Protein AF-A0A0F9CT22-F1 (afdb_monomer_lite)

Sequence (68 aa):
MAGIDVHVIVEDIATKLVTYESIELHRSDTLTGAYSLVETETLVADTFYYTINNSGGDLNKWYKYRFH

Organism: NCBI:txid412755

Structure (mmCIF, N/CA/C/O backbone):
data_AF-A0A0F9CT22-F1
#
_entry.id   AF-A0A0F9CT22-F1
#
loop_
_atom_site.group_PDB
_atom_site.id
_atom_site.type_symbol
_atom_site.label_atom_id
_atom_site.label_alt_id
_atom_site.label_comp_id
_atom_site.label_asym_id
_atom_site.label_entity_id
_atom_site.label_seq_id
_atom_site.pdbx_PDB_ins_code
_atom_site.Cartn_x
_atom_site.Cartn_y
_atom_site.Cartn_z
_atom_site.occupancy
_atom_site.B_iso_or_equiv
_atom_site.auth_seq_id
_atom_site.auth_comp_id
_atom_site.auth_asym_id
_atom_site.auth_atom_id
_atom_site.pdbx_PDB_model_num
ATOM 1 N N . MET A 1 1 ? 8.303 -18.602 -4.293 1.00 53.94 1 MET A N 1
ATOM 2 C CA . MET A 1 1 ? 7.123 -17.928 -4.873 1.00 53.94 1 MET A CA 1
ATOM 3 C C . MET A 1 1 ? 7.645 -16.972 -5.929 1.00 53.94 1 MET A C 1
ATOM 5 O O . MET A 1 1 ? 8.690 -16.383 -5.692 1.00 53.94 1 MET A O 1
ATOM 9 N N . ALA A 1 2 ? 7.030 -16.916 -7.111 1.00 76.50 2 ALA A N 1
ATOM 10 C CA . ALA A 1 2 ? 7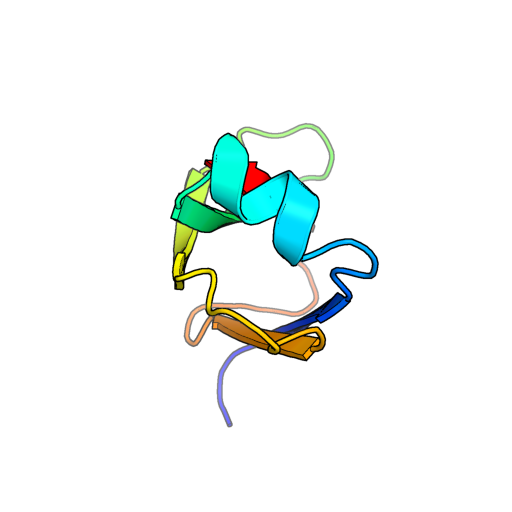.389 -15.899 -8.101 1.00 76.50 2 ALA A CA 1
ATOM 11 C C . ALA A 1 2 ? 6.761 -14.566 -7.667 1.00 76.50 2 ALA A C 1
ATOM 13 O O . ALA A 1 2 ? 5.621 -14.577 -7.202 1.00 76.50 2 ALA A O 1
ATOM 14 N N . GLY A 1 3 ? 7.501 -13.463 -7.771 1.00 87.69 3 GLY A N 1
ATOM 15 C CA . GLY A 1 3 ? 7.034 -12.139 -7.358 1.00 87.69 3 GLY A CA 1
ATOM 16 C C . GLY A 1 3 ? 7.789 -11.550 -6.168 1.00 87.69 3 GLY A C 1
ATOM 17 O O . GLY A 1 3 ? 8.854 -12.035 -5.775 1.00 87.69 3 GLY A O 1
ATOM 18 N N . ILE A 1 4 ? 7.209 -10.495 -5.599 1.00 93.69 4 ILE A N 1
ATOM 19 C CA . ILE A 1 4 ? 7.699 -9.808 -4.399 1.00 93.69 4 ILE A CA 1
ATOM 20 C C . ILE A 1 4 ? 6.544 -9.543 -3.432 1.00 93.69 4 ILE A C 1
ATOM 22 O O . ILE A 1 4 ? 5.418 -9.291 -3.862 1.00 93.69 4 ILE A O 1
ATOM 26 N N . ASP A 1 5 ? 6.848 -9.555 -2.137 1.00 94.88 5 ASP A N 1
ATOM 27 C CA . ASP A 1 5 ? 5.919 -9.168 -1.079 1.00 94.88 5 ASP A CA 1
ATOM 28 C C . ASP A 1 5 ? 6.302 -7.786 -0.543 1.00 94.88 5 ASP A C 1
ATOM 30 O O . ASP A 1 5 ? 7.452 -7.546 -0.163 1.00 94.88 5 ASP A O 1
ATOM 34 N N . VAL A 1 6 ? 5.338 -6.864 -0.524 1.00 94.56 6 VAL A N 1
ATOM 35 C CA . VAL A 1 6 ? 5.505 -5.536 0.073 1.00 94.56 6 VAL A CA 1
ATOM 36 C C . VAL A 1 6 ? 4.811 -5.513 1.421 1.00 94.56 6 VAL A C 1
ATOM 38 O O . VAL A 1 6 ? 3.590 -5.639 1.507 1.00 94.56 6 VAL A O 1
ATOM 41 N N . HIS A 1 7 ? 5.596 -5.314 2.475 1.00 96.12 7 HIS A N 1
ATOM 42 C CA . HIS A 1 7 ? 5.075 -5.161 3.826 1.00 96.12 7 HIS A CA 1
ATOM 43 C C . HIS A 1 7 ? 4.804 -3.686 4.127 1.00 96.12 7 HIS A C 1
ATOM 45 O O . HIS A 1 7 ? 5.707 -2.850 4.047 1.00 96.12 7 HIS A O 1
ATOM 51 N N . VAL A 1 8 ? 3.561 -3.376 4.492 1.00 95.88 8 VAL A N 1
ATOM 52 C CA . VAL A 1 8 ? 3.117 -2.035 4.889 1.00 95.88 8 VAL A CA 1
ATOM 53 C C . VAL A 1 8 ? 2.574 -2.1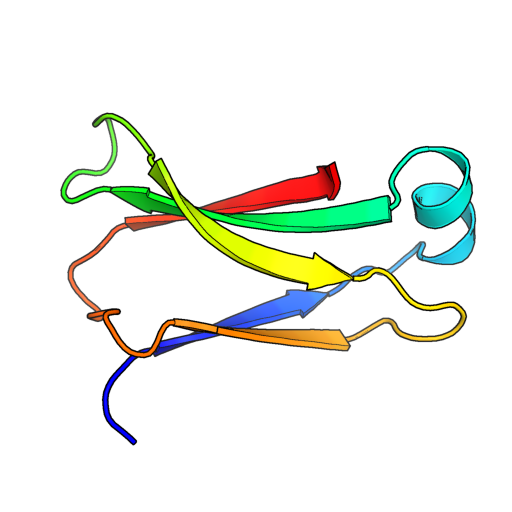02 6.311 1.00 95.88 8 VAL A C 1
ATOM 55 O O . VAL A 1 8 ? 1.724 -2.935 6.623 1.00 95.88 8 VAL A O 1
ATOM 58 N N . ILE A 1 9 ? 3.071 -1.221 7.179 1.00 96.25 9 ILE A N 1
ATOM 59 C CA . ILE A 1 9 ? 2.614 -1.097 8.565 1.00 96.25 9 ILE A CA 1
ATOM 60 C C . ILE A 1 9 ? 1.751 0.157 8.665 1.00 96.25 9 ILE A C 1
ATOM 62 O O . ILE A 1 9 ? 2.195 1.252 8.317 1.00 96.25 9 ILE A O 1
ATOM 66 N N . VAL A 1 10 ? 0.519 -0.007 9.134 1.00 94.69 10 VAL A N 1
ATOM 67 C CA . VAL A 1 10 ? -0.445 1.075 9.334 1.00 94.69 10 VAL A CA 1
ATOM 68 C C . VAL A 1 10 ? -0.685 1.220 10.829 1.00 94.69 10 VAL A C 1
ATOM 70 O O . VAL A 1 10 ? -1.496 0.503 11.400 1.00 94.69 10 VAL A O 1
ATOM 73 N N . GLU A 1 11 ? 0.037 2.137 11.470 1.00 90.88 11 GLU A N 1
ATOM 74 C CA . GLU A 1 11 ? -0.001 2.302 12.932 1.00 90.88 11 GLU A CA 1
ATOM 75 C C . GLU A 1 11 ? -1.334 2.879 13.442 1.00 90.88 11 GLU A C 1
ATOM 77 O O . GLU A 1 11 ? -1.778 2.537 14.534 1.00 90.88 11 GLU A O 1
ATOM 82 N N . ASP A 1 12 ? -2.002 3.715 12.641 1.00 92.38 12 ASP A N 1
ATOM 83 C CA . ASP A 1 12 ? -3.251 4.400 13.004 1.00 92.38 12 ASP A CA 1
ATOM 84 C C . ASP A 1 12 ? -4.415 3.962 12.102 1.00 92.38 12 ASP A C 1
ATOM 86 O O . ASP A 1 12 ? -4.982 4.742 11.331 1.00 92.38 12 ASP A O 1
ATOM 90 N N . ILE A 1 13 ? -4.734 2.666 12.141 1.00 93.81 13 ILE A N 1
ATOM 91 C CA . ILE A 1 13 ? -5.735 2.069 11.248 1.00 93.81 13 ILE A CA 1
ATOM 92 C C . ILE A 1 13 ? -7.133 2.669 11.439 1.00 93.81 13 ILE A C 1
ATOM 94 O O . ILE A 1 13 ? -7.827 2.931 10.457 1.00 93.81 13 ILE A O 1
ATOM 98 N N . ALA A 1 14 ? -7.522 2.952 12.685 1.00 94.19 14 ALA A N 1
ATOM 99 C CA . ALA A 1 14 ? -8.831 3.511 13.003 1.00 94.19 14 ALA A CA 1
ATOM 100 C C . ALA A 1 14 ? -9.033 4.874 12.330 1.00 94.19 14 ALA A C 1
ATOM 102 O O . ALA A 1 14 ? -10.070 5.099 11.713 1.00 94.19 14 ALA A O 1
ATOM 103 N N . THR A 1 15 ? -8.028 5.754 12.376 1.00 94.50 15 THR A N 1
ATOM 104 C CA . THR A 1 15 ? -8.104 7.063 11.713 1.00 94.50 15 THR A CA 1
ATOM 105 C C . THR A 1 15 ? -8.027 6.933 10.195 1.00 94.50 15 THR A C 1
ATOM 107 O O . THR A 1 15 ? -8.691 7.682 9.482 1.00 94.50 15 THR A O 1
ATOM 110 N N . LYS A 1 16 ? -7.246 5.982 9.663 1.00 92.38 16 LYS A N 1
ATOM 111 C CA . LYS A 1 16 ? -7.158 5.769 8.208 1.00 92.38 16 LYS A CA 1
ATOM 112 C C . LYS A 1 16 ? -8.476 5.298 7.606 1.00 92.38 16 LYS A C 1
ATOM 114 O O . LYS A 1 16 ? -8.852 5.829 6.566 1.00 92.38 16 LYS A O 1
ATOM 119 N N . LEU A 1 17 ? -9.195 4.406 8.285 1.00 93.88 17 LEU A N 1
ATOM 120 C CA . LEU A 1 17 ? -10.503 3.901 7.852 1.00 93.88 17 LEU A CA 1
ATOM 121 C C . LEU A 1 17 ? -11.605 4.972 7.799 1.00 93.88 17 LEU A C 1
ATOM 123 O O . LEU A 1 17 ? -12.637 4.748 7.177 1.00 93.88 17 LEU A O 1
ATOM 127 N N . VAL A 1 18 ? -11.406 6.140 8.424 1.00 95.38 18 VAL A N 1
ATOM 128 C CA . VAL A 1 18 ? -12.345 7.273 8.306 1.00 95.38 18 VAL A CA 1
ATOM 129 C C . VAL A 1 18 ? -12.274 7.921 6.920 1.00 95.38 18 VAL A C 1
ATOM 131 O O . VAL A 1 18 ? -13.250 8.521 6.473 1.00 95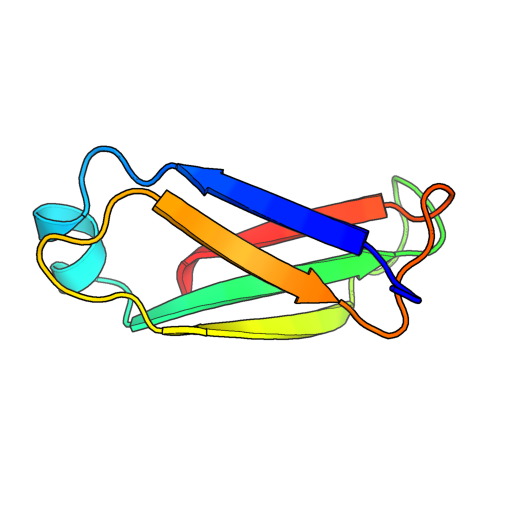.38 18 VAL A O 1
ATOM 134 N N . THR A 1 19 ? -11.126 7.816 6.247 1.00 96.00 19 THR A N 1
ATOM 135 C CA . THR A 1 19 ? -10.833 8.580 5.025 1.00 96.00 19 THR A CA 1
ATOM 136 C C . THR A 1 19 ? -10.546 7.696 3.815 1.00 96.00 19 THR A C 1
ATOM 138 O O . THR A 1 19 ? -10.785 8.135 2.696 1.00 96.00 19 THR A O 1
ATOM 141 N N . TYR A 1 20 ? -10.015 6.493 4.028 1.00 96.62 20 TYR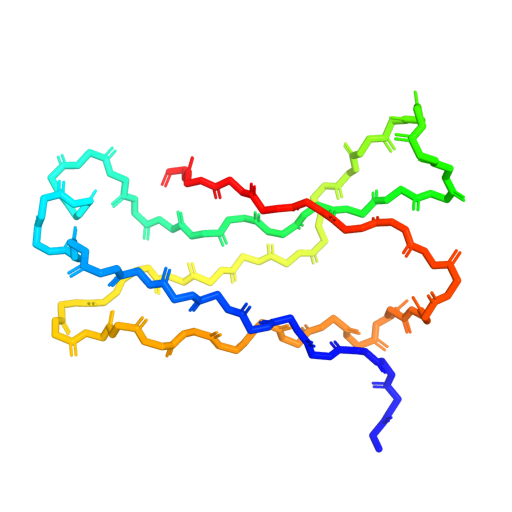 A N 1
ATOM 142 C CA . TYR A 1 20 ? -9.513 5.608 2.981 1.00 96.62 20 TYR A CA 1
ATOM 143 C C . TYR A 1 20 ? -10.078 4.201 3.158 1.00 96.62 20 TYR A C 1
ATOM 145 O O . TYR A 1 20 ? -10.266 3.732 4.282 1.00 96.62 20 TYR A O 1
ATOM 153 N N . GLU A 1 21 ? -10.285 3.510 2.046 1.00 96.50 21 GLU A N 1
ATOM 154 C CA . GLU A 1 21 ? -10.843 2.157 1.998 1.00 96.50 21 GLU A CA 1
ATOM 155 C C . GLU A 1 21 ? -9.763 1.108 1.706 1.00 96.50 21 GLU A C 1
ATOM 157 O O . GLU A 1 21 ? -9.925 -0.073 2.024 1.00 96.50 21 GLU A O 1
ATOM 162 N N . SER A 1 22 ? -8.642 1.515 1.103 1.00 96.50 22 SER A N 1
ATOM 163 C CA . SER A 1 22 ? -7.625 0.577 0.629 1.00 96.50 22 SER A CA 1
ATOM 164 C C . SER A 1 22 ? -6.203 1.140 0.604 1.00 96.50 22 SER A C 1
ATOM 166 O O . SER A 1 22 ? -5.956 2.343 0.720 1.00 96.50 22 SER A O 1
ATOM 168 N N . ILE A 1 23 ? -5.245 0.230 0.453 1.00 97.56 23 ILE A N 1
ATOM 169 C CA . ILE A 1 23 ? -3.854 0.498 0.119 1.00 97.56 23 ILE A CA 1
ATOM 170 C C . ILE A 1 23 ? -3.652 0.068 -1.327 1.00 97.56 23 ILE A C 1
ATOM 172 O O . ILE A 1 23 ? -3.824 -1.094 -1.681 1.00 97.56 23 ILE A O 1
ATOM 176 N N . GLU A 1 24 ? -3.236 0.999 -2.163 1.00 97.75 24 GLU A N 1
ATOM 177 C CA . GLU A 1 24 ? -2.857 0.724 -3.537 1.00 97.75 24 GLU A CA 1
ATOM 178 C C . GLU A 1 24 ? -1.343 0.599 -3.651 1.00 97.75 24 GLU A C 1
ATOM 180 O O . GLU A 1 24 ? -0.610 1.509 -3.254 1.00 97.75 24 GLU A O 1
ATOM 185 N N . LEU A 1 25 ? -0.873 -0.486 -4.261 1.00 97.50 25 LEU A N 1
ATOM 186 C CA . LEU A 1 25 ? 0.521 -0.682 -4.623 1.00 97.50 25 LEU A CA 1
ATOM 187 C C . LEU A 1 25 ? 0.734 -0.317 -6.090 1.00 97.50 25 LEU A C 1
ATOM 189 O O . LEU A 1 25 ? 0.122 -0.879 -6.995 1.00 97.50 25 LEU A O 1
ATOM 193 N N . HIS A 1 26 ? 1.665 0.594 -6.329 1.00 97.06 26 HIS A N 1
ATOM 194 C CA . HIS A 1 26 ? 2.059 1.052 -7.649 1.00 97.06 26 HIS A CA 1
ATOM 195 C C . HIS A 1 26 ? 3.499 0.659 -7.954 1.00 97.06 26 HIS A C 1
ATOM 197 O O . HIS A 1 26 ? 4.367 0.689 -7.078 1.00 97.06 26 HIS A O 1
ATOM 203 N N . ARG A 1 27 ? 3.776 0.359 -9.222 1.00 96.06 27 ARG A N 1
ATOM 204 C CA . ARG A 1 27 ? 5.084 -0.096 -9.698 1.00 96.06 27 ARG A CA 1
ATOM 205 C C . ARG A 1 27 ? 5.582 0.731 -10.878 1.00 96.06 27 ARG A C 1
ATOM 207 O O . ARG A 1 27 ? 4.790 1.154 -11.717 1.00 96.06 27 ARG A O 1
ATOM 214 N N . SER A 1 28 ? 6.898 0.907 -10.962 1.00 96.12 28 SER A N 1
ATOM 215 C CA . SER A 1 28 ? 7.602 1.532 -12.087 1.00 96.12 28 SER A CA 1
ATOM 216 C C . SER A 1 28 ? 8.900 0.783 -12.415 1.00 96.12 28 SER A C 1
ATOM 218 O O . SER A 1 28 ? 9.544 0.207 -11.535 1.00 96.12 28 SER A O 1
ATOM 220 N N . ASP A 1 29 ? 9.311 0.828 -13.682 1.00 94.88 29 ASP A N 1
ATOM 221 C CA . ASP A 1 29 ? 10.604 0.305 -14.141 1.00 94.88 29 ASP A CA 1
ATOM 222 C C . ASP A 1 29 ? 11.780 1.215 -13.755 1.00 94.88 29 ASP A C 1
ATOM 224 O O . ASP A 1 29 ? 12.925 0.770 -13.707 1.00 94.88 29 ASP A O 1
ATOM 228 N N . THR A 1 30 ? 11.512 2.488 -13.456 1.00 94.69 30 THR A N 1
ATOM 229 C CA . THR A 1 30 ? 12.524 3.481 -13.071 1.00 94.69 30 THR A CA 1
ATOM 230 C C . THR A 1 30 ? 12.068 4.301 -11.864 1.00 94.69 30 THR A C 1
ATOM 232 O O . THR A 1 30 ? 10.872 4.497 -11.643 1.00 94.69 30 THR A O 1
ATOM 235 N N . LEU A 1 31 ? 13.021 4.823 -11.086 1.00 91.94 31 LEU A N 1
ATOM 236 C CA . LEU A 1 31 ? 12.743 5.587 -9.861 1.00 91.94 31 LEU A CA 1
ATOM 237 C C . LEU A 1 31 ? 11.869 6.832 -10.104 1.00 91.94 31 LEU A C 1
ATOM 239 O O . LEU A 1 31 ? 11.019 7.183 -9.286 1.00 91.94 31 LEU A O 1
ATOM 243 N N . THR A 1 32 ? 12.089 7.512 -11.227 1.00 93.62 32 THR A N 1
ATOM 244 C CA . THR A 1 32 ? 11.402 8.758 -11.608 1.00 93.62 32 THR A CA 1
ATOM 245 C C . THR A 1 32 ? 10.357 8.551 -12.705 1.00 93.62 32 THR A C 1
ATOM 247 O O . THR A 1 32 ? 9.830 9.522 -13.242 1.00 93.62 32 THR A O 1
ATOM 250 N N . GLY A 1 33 ? 10.075 7.296 -13.057 1.00 93.06 33 GLY A N 1
ATOM 251 C CA . GLY A 1 33 ? 9.139 6.933 -14.114 1.00 93.06 33 GLY A CA 1
ATOM 252 C C . GLY A 1 33 ? 7.671 7.060 -13.718 1.00 93.06 33 GLY A C 1
ATOM 253 O O . GLY A 1 33 ? 7.318 7.498 -12.619 1.00 93.06 33 GLY A O 1
ATOM 254 N N . ALA A 1 34 ? 6.807 6.643 -14.642 1.00 95.69 34 ALA A N 1
ATOM 255 C CA . ALA A 1 34 ? 5.377 6.546 -14.403 1.00 95.69 34 ALA A CA 1
ATOM 256 C C . ALA A 1 34 ? 5.069 5.309 -13.550 1.00 95.69 34 ALA A C 1
ATOM 258 O O . ALA A 1 34 ? 5.377 4.179 -13.927 1.00 95.69 34 ALA A O 1
ATOM 259 N N . TYR A 1 35 ? 4.436 5.540 -12.406 1.00 96.88 35 TYR A N 1
ATOM 260 C CA . TYR A 1 35 ? 3.967 4.485 -11.521 1.00 96.88 35 TYR A CA 1
ATOM 261 C C . TYR A 1 35 ? 2.559 4.067 -11.941 1.00 96.88 35 TYR A C 1
ATOM 263 O O . TYR A 1 35 ? 1.679 4.915 -12.074 1.00 96.88 35 TYR A O 1
ATOM 271 N N . SER A 1 36 ? 2.369 2.770 -12.168 1.00 96.50 36 SER A N 1
ATOM 272 C CA . SER A 1 36 ? 1.069 2.180 -12.499 1.00 96.50 36 SER A CA 1
ATOM 273 C C . SER A 1 36 ? 0.584 1.314 -11.346 1.00 96.50 36 SER A C 1
ATOM 275 O O . SER A 1 36 ? 1.392 0.606 -10.743 1.00 96.50 36 SER A O 1
ATOM 277 N N . LEU A 1 37 ? -0.718 1.349 -11.069 1.00 97.06 37 LEU A N 1
ATOM 278 C CA . LEU A 1 37 ? -1.358 0.472 -10.092 1.00 97.06 37 LEU A CA 1
ATOM 279 C C . LEU A 1 37 ? -1.142 -0.990 -10.497 1.00 97.06 37 LEU A C 1
ATOM 281 O O . LEU A 1 37 ? -1.359 -1.345 -11.656 1.00 97.06 37 LEU A O 1
ATOM 285 N N . VAL A 1 38 ? -0.703 -1.819 -9.553 1.00 96.56 38 VAL A N 1
ATOM 286 C CA . VAL A 1 38 ? -0.483 -3.252 -9.780 1.00 96.56 38 VAL A CA 1
ATOM 287 C C . VAL A 1 38 ? -1.261 -4.138 -8.822 1.00 96.56 38 VAL A C 1
ATOM 289 O O . VAL A 1 38 ? -1.670 -5.207 -9.247 1.00 96.56 38 VAL A O 1
ATOM 292 N N . GLU A 1 39 ? -1.483 -3.708 -7.578 1.00 96.69 39 GLU A N 1
ATOM 293 C CA . GLU A 1 39 ? -2.256 -4.456 -6.579 1.00 96.69 39 GLU A CA 1
ATOM 294 C C . GLU A 1 39 ? -3.018 -3.491 -5.669 1.00 96.69 39 GLU A C 1
ATOM 296 O O . GLU A 1 39 ? -2.598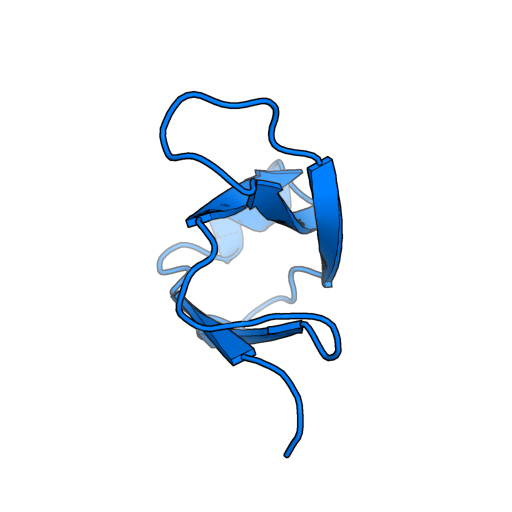 -2.345 -5.474 1.00 96.69 39 GLU A O 1
ATOM 301 N N . THR A 1 40 ? -4.097 -3.978 -5.063 1.00 97.19 40 THR A N 1
ATOM 302 C CA . THR A 1 40 ? -4.884 -3.250 -4.065 1.00 97.19 40 THR A CA 1
ATOM 303 C C . THR A 1 40 ? -5.183 -4.174 -2.896 1.00 97.19 40 THR A C 1
ATOM 305 O O . THR A 1 40 ? -5.584 -5.315 -3.098 1.00 97.19 40 THR A O 1
ATOM 308 N N . GLU A 1 41 ? -5.025 -3.659 -1.683 1.00 97.25 41 GLU A N 1
ATOM 309 C CA . GLU A 1 41 ? -5.310 -4.360 -0.436 1.00 97.25 41 GLU A CA 1
ATOM 310 C C . GLU A 1 41 ? -6.342 -3.565 0.366 1.00 97.25 41 GLU A C 1
ATOM 312 O O . GLU A 1 41 ? -6.174 -2.365 0.586 1.00 97.25 41 GLU A O 1
ATOM 317 N N . THR A 1 42 ? -7.431 -4.201 0.789 1.00 97.19 42 THR A N 1
ATOM 318 C CA . THR A 1 42 ? -8.491 -3.523 1.548 1.00 97.19 42 THR A CA 1
ATOM 319 C C . THR A 1 42 ? -8.028 -3.237 2.973 1.00 97.19 42 THR A C 1
ATOM 321 O O . THR A 1 42 ? -7.469 -4.106 3.638 1.00 97.19 42 THR A O 1
ATOM 324 N N . LEU A 1 43 ? -8.289 -2.026 3.470 1.00 96.06 43 LEU A N 1
ATOM 325 C CA . LEU A 1 43 ? -8.053 -1.709 4.874 1.00 96.06 43 LEU A CA 1
ATOM 326 C C . LEU A 1 43 ? -9.113 -2.392 5.739 1.00 96.06 43 LEU A C 1
ATOM 328 O O . LEU A 1 43 ? -10.311 -2.311 5.468 1.00 96.06 43 LEU A O 1
ATOM 332 N N . VAL A 1 44 ? -8.675 -3.039 6.813 1.00 95.88 44 VAL A N 1
ATOM 333 C CA . VAL A 1 44 ? -9.549 -3.764 7.738 1.00 95.88 44 VAL A CA 1
ATOM 334 C C . VAL A 1 44 ? -9.318 -3.251 9.154 1.00 95.88 44 VAL A C 1
ATOM 336 O O . VAL A 1 44 ? -8.183 -2.993 9.559 1.00 95.88 44 VAL A O 1
ATOM 339 N N . ALA A 1 45 ? -10.402 -3.098 9.919 1.00 94.19 45 ALA A N 1
ATOM 340 C CA . ALA A 1 45 ? -10.320 -2.721 11.328 1.00 94.19 45 ALA A CA 1
ATOM 341 C C . ALA A 1 45 ? -9.413 -3.692 12.101 1.00 94.19 45 ALA A C 1
ATOM 343 O O . ALA A 1 45 ? -9.352 -4.883 11.796 1.00 94.19 45 ALA A O 1
ATOM 344 N N . ASP A 1 46 ? -8.668 -3.155 13.069 1.00 93.69 46 ASP A N 1
ATOM 345 C CA . ASP A 1 46 ? -7.707 -3.892 13.901 1.00 93.69 46 ASP A CA 1
ATOM 346 C C . ASP A 1 46 ? -6.588 -4.626 13.128 1.00 93.69 46 ASP A C 1
ATOM 348 O O . ASP A 1 46 ? -5.840 -5.418 13.703 1.00 93.69 46 ASP A O 1
ATOM 352 N N . THR A 1 47 ? -6.422 -4.336 11.831 1.00 95.88 47 THR A N 1
ATOM 353 C CA . THR A 1 47 ? -5.341 -4.877 11.001 1.00 95.88 47 THR A CA 1
ATOM 354 C C . THR A 1 47 ? -4.284 -3.806 10.762 1.00 95.88 47 THR A C 1
ATOM 356 O O . THR A 1 47 ? -4.516 -2.815 10.071 1.00 95.88 47 THR A O 1
ATOM 359 N N . PHE A 1 48 ? -3.103 -4.018 11.342 1.00 95.81 48 PHE A N 1
ATOM 360 C CA . PHE A 1 48 ? -1.990 -3.059 11.322 1.00 95.81 48 PHE A CA 1
ATOM 361 C C . PHE A 1 48 ? -0.855 -3.472 10.377 1.00 95.81 48 PHE A C 1
ATOM 363 O O . PHE A 1 48 ? -0.024 -2.644 10.012 1.00 95.81 48 PHE A O 1
ATOM 370 N N . TYR A 1 49 ? -0.804 -4.745 9.983 1.00 96.88 49 TYR A N 1
ATOM 371 C CA . TYR A 1 49 ? 0.266 -5.314 9.168 1.00 96.88 49 TYR A CA 1
ATOM 372 C C . TYR A 1 49 ? -0.325 -5.870 7.881 1.00 96.88 49 TYR A C 1
ATOM 374 O O . TYR A 1 49 ? -1.065 -6.850 7.909 1.00 96.88 49 TYR A O 1
ATOM 382 N N . TYR A 1 50 ? 0.031 -5.258 6.760 1.00 96.31 50 TYR A N 1
ATOM 383 C CA . TYR A 1 50 ? -0.426 -5.658 5.438 1.00 96.31 50 TYR A CA 1
ATOM 384 C C . TYR A 1 50 ? 0.741 -6.240 4.656 1.00 96.31 50 TYR A C 1
ATOM 386 O O . TYR A 1 50 ? 1.855 -5.713 4.691 1.00 96.31 50 TYR A O 1
ATOM 394 N N . THR A 1 51 ? 0.483 -7.339 3.955 1.00 96.31 51 THR A N 1
ATOM 395 C CA . THR A 1 51 ? 1.438 -7.951 3.030 1.00 96.31 51 THR A CA 1
ATOM 396 C C . THR A 1 51 ? 0.782 -8.011 1.667 1.00 96.31 51 THR A C 1
ATOM 398 O O . THR A 1 51 ? -0.138 -8.794 1.466 1.00 96.31 51 THR A O 1
ATOM 401 N N . ILE A 1 52 ? 1.249 -7.170 0.750 1.00 95.56 52 ILE A N 1
ATOM 402 C CA . ILE A 1 52 ? 0.711 -7.071 -0.604 1.00 95.56 52 ILE A CA 1
ATOM 403 C C . ILE A 1 52 ? 1.616 -7.885 -1.524 1.00 95.56 52 ILE A C 1
ATOM 405 O O . ILE A 1 52 ? 2.776 -7.517 -1.740 1.00 95.56 52 ILE A O 1
ATOM 409 N N . ASN A 1 53 ? 1.101 -8.994 -2.053 1.00 94.81 53 ASN A N 1
ATOM 410 C CA . ASN A 1 53 ? 1.836 -9.826 -3.000 1.00 94.81 53 ASN A CA 1
ATOM 411 C C . ASN A 1 53 ? 1.691 -9.266 -4.417 1.00 94.81 53 ASN A C 1
ATOM 413 O O . ASN A 1 53 ? 0.585 -9.224 -4.944 1.00 94.81 53 ASN A O 1
ATOM 417 N N . ASN A 1 54 ? 2.804 -8.906 -5.063 1.00 93.19 54 ASN A N 1
ATOM 418 C CA . ASN A 1 54 ? 2.818 -8.653 -6.501 1.00 93.19 54 ASN A CA 1
ATOM 419 C C . ASN A 1 54 ? 3.469 -9.835 -7.222 1.00 93.19 54 ASN A C 1
ATOM 421 O O . ASN A 1 54 ? 4.695 -9.918 -7.344 1.00 93.19 54 ASN A O 1
ATOM 425 N N . SER A 1 55 ? 2.635 -10.743 -7.726 1.00 91.06 55 SER A N 1
ATOM 426 C CA . SER A 1 55 ? 3.072 -11.975 -8.403 1.00 91.06 55 SER A CA 1
ATOM 427 C C . SER A 1 55 ? 3.899 -11.718 -9.671 1.00 91.06 55 SER A C 1
ATOM 429 O O . SER A 1 55 ? 4.814 -12.476 -9.990 1.00 91.06 55 SER A O 1
ATOM 431 N N . GLY A 1 56 ? 3.622 -10.616 -10.375 1.00 87.94 56 GLY A N 1
ATOM 432 C CA . GLY A 1 56 ? 4.401 -10.150 -11.527 1.00 87.94 56 GLY A CA 1
ATOM 433 C C . GLY A 1 56 ? 5.594 -9.264 -11.160 1.00 87.94 56 GLY A C 1
ATOM 434 O O . GLY A 1 56 ? 6.158 -8.621 -12.050 1.00 87.94 56 GLY A O 1
ATOM 435 N N . GLY A 1 57 ? 5.906 -9.142 -9.869 1.00 87.88 57 GLY A N 1
ATOM 436 C CA . GLY A 1 57 ? 6.930 -8.259 -9.329 1.00 87.88 57 GLY A CA 1
ATOM 437 C C . GLY A 1 57 ? 8.337 -8.829 -9.453 1.00 87.88 57 GLY A C 1
ATOM 438 O O . GLY A 1 57 ? 8.552 -10.036 -9.467 1.00 87.88 57 GLY A O 1
ATOM 439 N N . ASP A 1 58 ? 9.308 -7.930 -9.522 1.00 89.94 58 ASP A N 1
ATOM 440 C CA . ASP A 1 58 ? 10.736 -8.236 -9.480 1.00 89.94 58 ASP A CA 1
ATOM 441 C C . ASP A 1 58 ? 11.460 -7.246 -8.554 1.00 89.94 58 ASP A C 1
ATOM 443 O O . ASP A 1 58 ? 11.000 -6.113 -8.369 1.00 89.94 58 ASP A O 1
ATOM 447 N N . LEU A 1 59 ? 12.588 -7.671 -7.974 1.00 89.62 59 LEU A N 1
ATOM 448 C CA . LEU A 1 59 ? 13.389 -6.866 -7.041 1.00 89.62 59 LEU A CA 1
ATOM 449 C C . LEU A 1 59 ? 14.073 -5.660 -7.707 1.00 89.62 59 LEU A C 1
ATOM 451 O O . LEU A 1 59 ? 14.434 -4.714 -7.015 1.00 89.62 59 LEU A O 1
ATOM 455 N N . ASN A 1 60 ? 14.227 -5.654 -9.034 1.00 91.56 60 ASN A N 1
ATOM 456 C CA . ASN A 1 60 ? 14.812 -4.540 -9.787 1.00 91.56 60 ASN A CA 1
ATOM 457 C C . ASN A 1 60 ? 13.766 -3.507 -10.239 1.00 91.56 60 ASN A C 1
ATOM 459 O O . ASN A 1 60 ? 14.040 -2.687 -11.118 1.00 91.56 60 ASN A O 1
ATOM 463 N N . LYS A 1 61 ? 12.551 -3.556 -9.683 1.00 92.88 61 LYS A N 1
ATOM 464 C CA . LYS A 1 61 ? 11.485 -2.579 -9.932 1.00 92.88 61 LYS A CA 1
ATOM 465 C C . LYS A 1 61 ? 11.307 -1.661 -8.733 1.00 92.88 61 LYS A C 1
ATOM 467 O O . LYS A 1 61 ? 11.675 -1.985 -7.608 1.00 92.88 61 LYS A O 1
ATOM 472 N N . TRP A 1 62 ? 10.700 -0.509 -8.984 1.00 95.12 62 TRP A N 1
ATOM 473 C CA . TRP A 1 62 ? 10.394 0.467 -7.950 1.00 95.12 62 TRP A CA 1
ATOM 474 C C . TRP A 1 62 ? 8.936 0.365 -7.543 1.00 95.12 62 TRP A C 1
ATOM 476 O O . TRP A 1 62 ? 8.056 0.381 -8.401 1.00 95.12 62 TRP A O 1
ATOM 486 N N . TYR A 1 63 ? 8.686 0.339 -6.237 1.00 95.62 63 TYR A N 1
ATOM 487 C CA . TYR A 1 63 ? 7.349 0.220 -5.665 1.00 95.62 63 TYR A CA 1
ATOM 488 C C . TYR A 1 63 ? 7.030 1.432 -4.796 1.00 95.62 63 TYR A C 1
ATOM 490 O O . TYR A 1 63 ? 7.893 1.951 -4.088 1.00 95.62 63 TYR A O 1
ATOM 498 N N . LYS A 1 64 ? 5.784 1.892 -4.864 1.00 95.94 64 LYS A N 1
ATOM 499 C CA . LYS A 1 64 ? 5.214 2.917 -3.988 1.00 95.94 64 LYS A CA 1
ATOM 500 C C . LYS A 1 64 ? 3.834 2.458 -3.575 1.00 95.94 64 LYS A C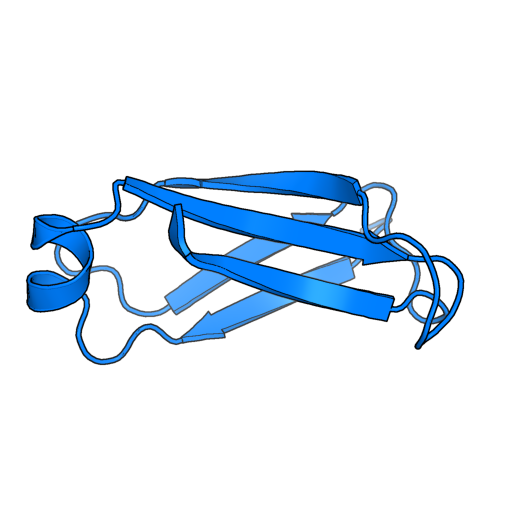 1
ATOM 502 O O . LYS A 1 64 ? 3.119 1.908 -4.401 1.00 95.94 64 LYS A O 1
ATOM 507 N N . TYR A 1 65 ? 3.448 2.722 -2.339 1.00 96.19 65 TYR A N 1
ATOM 508 C CA . TYR A 1 65 ? 2.068 2.538 -1.919 1.00 96.19 65 TYR A CA 1
ATOM 509 C C . TYR A 1 65 ? 1.413 3.893 -1.654 1.00 96.19 65 TYR A C 1
ATOM 511 O O . TYR A 1 65 ? 2.098 4.880 -1.366 1.00 96.19 65 TYR A O 1
ATOM 519 N N . ARG A 1 66 ? 0.087 3.940 -1.748 1.00 95.44 66 ARG A N 1
ATOM 520 C CA . ARG A 1 66 ? -0.726 5.064 -1.275 1.00 95.44 66 ARG A CA 1
ATOM 521 C C . ARG A 1 66 ? -2.020 4.547 -0.661 1.00 95.44 66 ARG A C 1
ATOM 523 O O . ARG A 1 66 ? -2.464 3.459 -1.003 1.00 95.44 66 ARG A O 1
ATOM 530 N N . PHE A 1 67 ? -2.619 5.343 0.213 1.00 96.31 67 PHE A N 1
ATOM 531 C CA . PHE A 1 67 ? -3.978 5.096 0.682 1.00 96.31 67 PHE A CA 1
ATOM 532 C C . PHE A 1 67 ? -4.972 5.665 -0.336 1.00 96.31 67 PHE A C 1
ATOM 534 O O . PHE A 1 67 ? -4.730 6.758 -0.865 1.00 96.31 67 PHE A O 1
ATOM 541 N N . HIS A 1 68 ? -6.033 4.915 -0.627 1.00 93.88 68 HIS A N 1
ATOM 542 C CA . HIS A 1 68 ? -7.115 5.296 -1.532 1.00 93.88 68 HIS A CA 1
ATOM 543 C C . HIS A 1 68 ? -8.456 5.225 -0.816 1.00 93.88 68 HIS A C 1
ATOM 545 O O . HIS A 1 68 ? -8.708 4.201 -0.136 1.00 93.88 68 HIS A O 1
#

Foldseek 3Di:
DAFDKDKDFAPCLVVLVVPFFWKWKWKDLDPPDDTDTQWIGTRDPPDGIDITTRNNHDPNIDMDMDTD

pLDDT: mean 93.86, std 5.84, range [53.94, 97.75]

Secondary structure (DSSP, 8-state):
--SEEEEEE-TTHHHHTTT-SEEEEEEESSTTS--EEEEEEE--TT--EEEEEETT--TTSEEEEEE-

Radius of gyration: 12.47 Å; chains: 1; bounding box: 27×27×28 Å